Protein AF-A0A9D2LZR2-F1 (afdb_monomer)

Structure (mmCIF, N/CA/C/O backbone):
data_AF-A0A9D2LZR2-F1
#
_entry.id   AF-A0A9D2LZR2-F1
#
loop_
_atom_site.group_PDB
_atom_site.id
_atom_site.type_symbol
_atom_site.label_atom_id
_atom_site.label_alt_id
_atom_site.label_comp_id
_atom_site.label_asym_id
_atom_site.label_entity_id
_atom_site.label_seq_id
_atom_site.pdbx_PDB_ins_code
_atom_site.Cartn_x
_atom_site.Cartn_y
_atom_site.Cartn_z
_atom_site.occupancy
_atom_site.B_iso_or_equiv
_atom_site.auth_seq_id
_atom_site.auth_comp_id
_atom_site.auth_asym_id
_atom_site.auth_atom_id
_atom_site.pdbx_PDB_model_num
ATOM 1 N N . MET A 1 1 ? 10.235 -16.425 -0.864 1.00 53.97 1 MET A N 1
ATOM 2 C CA . MET A 1 1 ? 10.894 -15.472 0.064 1.00 53.97 1 MET A CA 1
ATOM 3 C C . MET A 1 1 ? 10.097 -14.169 0.087 1.00 53.97 1 MET A C 1
ATOM 5 O O . MET A 1 1 ? 9.941 -13.569 -0.967 1.00 53.97 1 MET A O 1
ATOM 9 N N . ASN A 1 2 ? 9.583 -13.725 1.233 1.00 75.75 2 ASN A N 1
ATOM 10 C CA . ASN A 1 2 ? 8.953 -12.409 1.399 1.00 75.75 2 ASN A CA 1
ATOM 11 C C . ASN A 1 2 ? 9.960 -11.396 1.968 1.00 75.75 2 ASN A C 1
ATOM 13 O O . ASN A 1 2 ? 10.832 -11.755 2.759 1.00 75.75 2 ASN A O 1
ATOM 17 N N . LYS A 1 3 ? 9.854 -10.128 1.555 1.00 82.00 3 LYS A N 1
ATOM 18 C CA . LYS A 1 3 ? 10.722 -9.040 2.024 1.00 82.00 3 LYS A CA 1
ATOM 19 C C . LYS A 1 3 ? 9.882 -7.962 2.703 1.00 82.00 3 LYS A C 1
ATOM 21 O O . LYS A 1 3 ? 8.924 -7.476 2.113 1.00 82.00 3 LYS A O 1
ATOM 26 N N . THR A 1 4 ? 10.255 -7.586 3.923 1.00 84.94 4 THR A N 1
ATOM 27 C CA . THR A 1 4 ? 9.566 -6.541 4.696 1.00 84.94 4 THR A CA 1
ATOM 28 C C . THR A 1 4 ? 10.084 -5.158 4.311 1.00 84.94 4 THR A C 1
ATOM 30 O O . THR A 1 4 ? 11.296 -4.950 4.220 1.00 84.94 4 THR A O 1
ATOM 33 N N . ILE A 1 5 ? 9.169 -4.209 4.099 1.00 84.50 5 ILE A N 1
ATOM 34 C CA . ILE A 1 5 ? 9.477 -2.803 3.815 1.00 84.50 5 ILE A CA 1
ATOM 35 C C . ILE A 1 5 ? 9.046 -1.971 5.027 1.00 84.50 5 ILE A C 1
ATOM 37 O O . ILE A 1 5 ? 7.871 -1.968 5.381 1.00 84.50 5 ILE A O 1
ATOM 41 N N . THR A 1 6 ? 9.987 -1.257 5.645 1.00 88.06 6 THR A N 1
ATOM 42 C CA . THR A 1 6 ? 9.712 -0.328 6.754 1.00 88.06 6 THR A CA 1
ATOM 43 C C . THR A 1 6 ? 9.736 1.104 6.233 1.00 88.06 6 THR A C 1
ATOM 45 O O . THR A 1 6 ? 10.650 1.480 5.501 1.00 88.06 6 THR A O 1
ATOM 48 N N . LEU A 1 7 ? 8.734 1.903 6.601 1.00 87.06 7 LEU A N 1
ATOM 49 C CA . LEU A 1 7 ? 8.553 3.279 6.139 1.00 87.06 7 LEU A CA 1
ATOM 50 C C . LEU A 1 7 ? 8.308 4.185 7.347 1.00 87.06 7 LEU A C 1
ATOM 52 O O . LEU A 1 7 ? 7.523 3.841 8.228 1.00 87.06 7 LEU A O 1
ATOM 56 N N . GLU A 1 8 ? 8.935 5.357 7.369 1.00 90.69 8 GLU A N 1
ATOM 57 C CA . GLU A 1 8 ? 8.642 6.384 8.369 1.00 90.69 8 GLU A CA 1
ATOM 58 C C . GLU A 1 8 ? 7.512 7.283 7.863 1.00 90.69 8 GL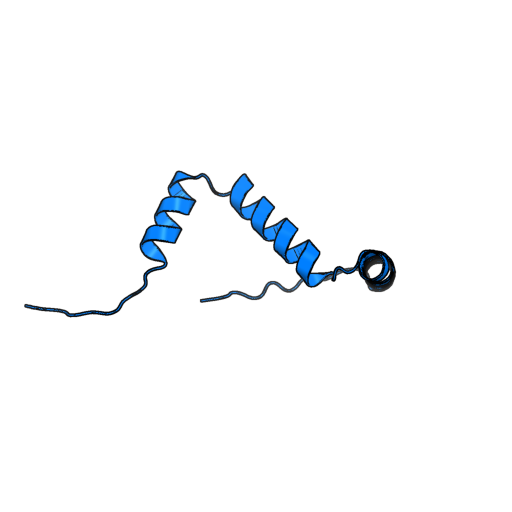U A C 1
ATOM 60 O O . GLU A 1 8 ? 7.613 7.908 6.804 1.00 90.69 8 GLU A O 1
ATOM 65 N N . PHE A 1 9 ? 6.416 7.349 8.619 1.00 89.31 9 PHE A N 1
ATOM 66 C CA . PHE A 1 9 ? 5.260 8.176 8.288 1.00 89.31 9 PHE A CA 1
ATOM 67 C C . PHE A 1 9 ? 4.842 9.019 9.499 1.00 89.31 9 PHE A C 1
ATOM 69 O O . PHE A 1 9 ? 4.928 8.538 10.629 1.00 89.31 9 PHE A O 1
ATOM 76 N N . PRO A 1 10 ? 4.373 10.268 9.311 1.00 95.56 10 PRO A N 1
ATOM 77 C CA . PRO A 1 10 ? 4.005 11.123 10.434 1.00 95.56 10 PRO A CA 1
ATOM 78 C C . PRO A 1 10 ? 2.852 10.521 11.239 1.00 95.56 10 PRO A C 1
ATOM 80 O O . PRO A 1 10 ? 1.763 10.333 10.695 1.00 95.56 10 PRO A O 1
ATOM 83 N N . GLU A 1 11 ? 3.068 10.305 12.537 1.00 92.19 11 GLU A N 1
ATOM 84 C CA . GLU A 1 11 ? 2.119 9.647 13.449 1.00 92.19 11 GLU A CA 1
ATOM 85 C C . GLU A 1 11 ? 0.701 10.222 13.340 1.00 92.19 11 GLU A C 1
ATOM 87 O O . GLU A 1 11 ? -0.231 9.505 12.993 1.00 92.19 11 GLU A O 1
ATOM 92 N N . LYS A 1 12 ? 0.547 11.546 13.469 1.00 94.69 12 LYS A N 1
ATOM 93 C CA . LYS A 1 12 ? -0.767 12.209 13.366 1.00 94.69 12 LYS A CA 1
ATOM 94 C C . LYS A 1 12 ? -1.491 11.951 12.041 1.00 94.69 12 LYS A C 1
ATOM 96 O O . LYS A 1 12 ? -2.718 11.912 11.994 1.00 94.69 12 LYS A O 1
ATOM 101 N N . LYS A 1 13 ? -0.743 11.820 10.940 1.00 93.88 13 LYS A N 1
ATOM 102 C CA . LYS A 1 13 ? -1.325 11.496 9.631 1.00 93.88 13 LYS A CA 1
ATOM 103 C C . LYS A 1 13 ? -1.678 10.014 9.551 1.00 93.88 13 LYS A C 1
ATOM 105 O O . LYS A 1 13 ? -2.709 9.691 8.971 1.00 93.88 13 LYS A O 1
ATOM 110 N N . LEU A 1 14 ? -0.850 9.143 10.128 1.00 93.38 14 LEU A N 1
ATOM 111 C CA . LEU A 1 14 ? -1.095 7.706 10.210 1.00 93.38 14 LEU A CA 1
ATOM 112 C C . LEU A 1 14 ? -2.357 7.405 11.025 1.00 93.38 14 LEU A C 1
ATOM 114 O O . LEU A 1 14 ? -3.192 6.619 10.591 1.00 93.38 14 LEU A O 1
ATOM 118 N N . GLU A 1 15 ? -2.534 8.072 12.164 1.00 93.62 15 GLU A N 1
ATOM 119 C CA . GLU A 1 15 ? -3.724 7.942 13.006 1.00 93.62 15 GLU A CA 1
ATOM 120 C C . GLU A 1 15 ? -4.990 8.372 12.266 1.00 93.62 15 GLU A C 1
ATOM 122 O O . GLU A 1 15 ? -5.982 7.639 12.252 1.00 93.62 15 GLU A O 1
ATOM 127 N N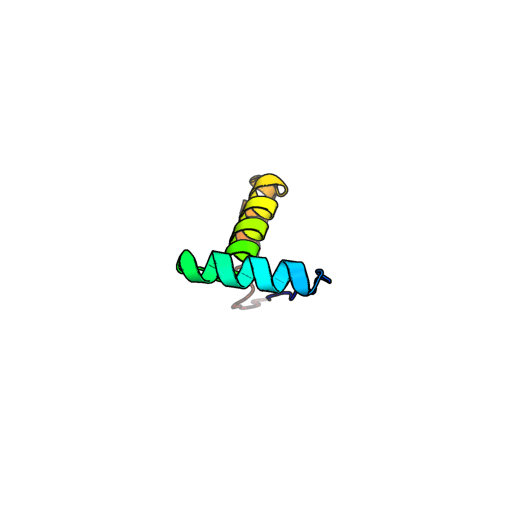 . ALA A 1 16 ? -4.949 9.530 11.599 1.00 95.50 16 ALA A N 1
ATOM 128 C CA . ALA A 1 16 ? -6.060 9.987 10.775 1.00 95.50 16 ALA A CA 1
ATOM 129 C C . ALA A 1 16 ? -6.375 8.962 9.676 1.00 95.50 16 ALA A C 1
ATOM 131 O O . ALA A 1 16 ? -7.521 8.536 9.541 1.00 95.50 16 ALA A O 1
ATOM 132 N N . LEU A 1 17 ? -5.357 8.515 8.935 1.00 93.75 17 LEU A N 1
ATOM 133 C CA . LEU A 1 17 ? -5.491 7.506 7.887 1.00 93.75 17 LEU A CA 1
ATOM 134 C C . LEU A 1 17 ? -6.147 6.226 8.432 1.00 93.75 17 LEU A C 1
ATOM 136 O O . LEU A 1 17 ? -7.174 5.808 7.906 1.00 93.75 17 LEU A O 1
ATOM 140 N N . SER A 1 18 ? -5.619 5.664 9.522 1.00 92.50 18 SER A N 1
ATOM 141 C CA . SER A 1 18 ? -6.153 4.471 10.195 1.00 92.50 18 SER A CA 1
ATOM 142 C C . SER A 1 18 ? -7.630 4.637 10.554 1.00 92.50 18 SER A C 1
ATOM 144 O O . SER A 1 18 ? -8.455 3.772 10.257 1.00 92.50 18 SER A O 1
ATOM 146 N N . 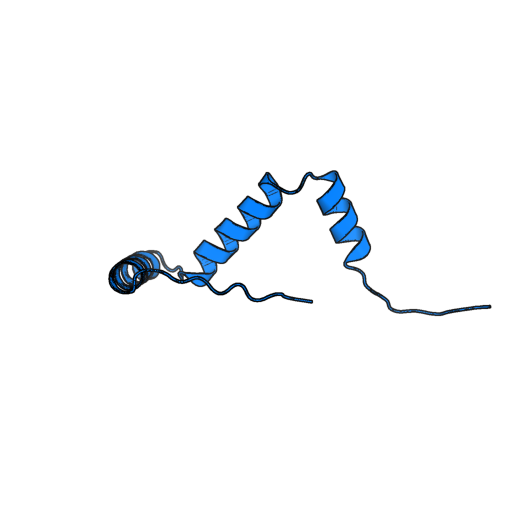HIS A 1 19 ? -7.994 5.791 11.121 1.00 94.75 19 HIS A N 1
ATOM 147 C CA . HIS A 1 19 ? -9.372 6.083 11.498 1.00 94.75 19 HIS A CA 1
ATOM 148 C C . HIS A 1 19 ? -10.316 6.095 10.288 1.00 94.75 19 HIS A C 1
ATOM 150 O O . HIS A 1 19 ? -11.406 5.528 10.349 1.00 94.75 19 HIS A O 1
ATOM 156 N N . PHE A 1 20 ? -9.915 6.716 9.176 1.00 94.44 20 PHE A N 1
ATOM 157 C CA . PHE A 1 20 ? -10.728 6.748 7.958 1.00 94.44 20 PHE A CA 1
ATOM 158 C C . PHE A 1 20 ? -1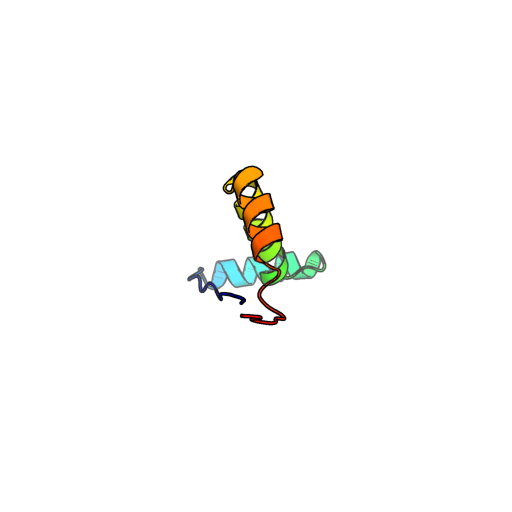0.802 5.389 7.255 1.00 94.44 20 PHE A C 1
ATOM 160 O O . PHE A 1 20 ? -11.862 5.042 6.736 1.00 94.44 20 PHE A O 1
ATOM 167 N N . LEU A 1 21 ? -9.715 4.617 7.254 1.00 94.25 21 LEU A N 1
ATOM 168 C CA . LEU A 1 21 ? -9.672 3.278 6.662 1.00 94.25 21 LEU A CA 1
ATOM 169 C C . LEU A 1 21 ? -10.538 2.284 7.437 1.00 94.25 21 LEU A C 1
ATOM 171 O O . LEU A 1 21 ? -11.309 1.549 6.826 1.00 94.25 21 LEU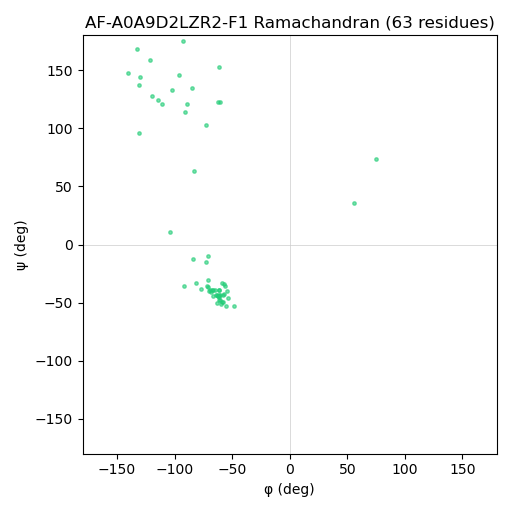 A O 1
ATOM 175 N N . LYS A 1 22 ? -10.546 2.364 8.772 1.00 92.38 22 LYS A N 1
ATOM 176 C CA . LYS A 1 22 ? -11.441 1.557 9.611 1.00 92.38 22 LYS A CA 1
ATOM 177 C C . LYS A 1 22 ? -12.921 1.795 9.294 1.00 92.38 22 LYS A C 1
ATOM 179 O O . LYS A 1 22 ? -13.717 0.871 9.371 1.00 92.38 22 LYS A O 1
ATOM 184 N N . LYS A 1 23 ? -13.299 3.020 8.907 1.00 93.31 23 LYS A N 1
ATOM 185 C CA . LYS A 1 23 ? -14.676 3.348 8.476 1.00 93.31 23 LYS A CA 1
ATOM 186 C C . LYS A 1 23 ? -15.030 2.782 7.097 1.00 93.31 23 LYS A C 1
ATOM 188 O O . LYS A 1 23 ? -16.200 2.789 6.735 1.00 93.31 23 LYS A O 1
ATOM 193 N N . LYS A 1 24 ? -14.028 2.361 6.326 1.00 91.62 24 LYS A N 1
ATOM 194 C CA . LYS A 1 24 ? -14.152 1.738 5.006 1.00 91.62 24 LYS A CA 1
ATOM 195 C C . LYS A 1 24 ? -13.932 0.219 5.051 1.00 91.62 24 LYS A C 1
ATOM 197 O O . LYS A 1 24 ? -13.768 -0.373 3.992 1.00 91.62 24 LYS A O 1
ATOM 202 N N . ASP A 1 25 ? -13.890 -0.383 6.243 1.00 92.69 25 ASP A N 1
ATOM 203 C CA . ASP A 1 25 ? -13.594 -1.812 6.430 1.00 92.69 25 ASP A CA 1
ATOM 204 C C . ASP A 1 25 ? -12.256 -2.253 5.799 1.00 92.69 25 ASP A C 1
ATOM 206 O O . ASP A 1 25 ? -12.111 -3.361 5.292 1.00 92.69 25 ASP A O 1
ATOM 210 N N . THR A 1 26 ? -11.247 -1.378 5.834 1.00 94.00 26 THR A N 1
ATOM 211 C CA . THR A 1 26 ? -9.892 -1.679 5.345 1.00 94.00 26 THR A CA 1
ATOM 212 C C . THR A 1 26 ? -8.829 -1.250 6.363 1.00 94.00 26 THR A C 1
ATOM 214 O O . THR A 1 26 ? -9.114 -0.561 7.350 1.00 94.00 26 THR A O 1
ATOM 217 N N . THR A 1 27 ? -7.587 -1.680 6.150 1.00 93.00 27 THR A N 1
ATOM 218 C CA . THR A 1 27 ? -6.430 -1.381 7.001 1.00 93.00 27 THR A CA 1
ATOM 219 C C . THR A 1 27 ? -5.339 -0.682 6.202 1.00 93.00 27 THR A C 1
ATOM 221 O O . THR A 1 27 ? -5.283 -0.765 4.977 1.00 93.00 27 THR A O 1
ATOM 224 N N . ILE A 1 28 ? -4.446 0.019 6.906 1.00 91.19 28 ILE A N 1
ATOM 225 C CA . ILE A 1 28 ? -3.301 0.691 6.273 1.00 91.19 28 ILE A CA 1
ATOM 226 C C . ILE A 1 28 ? -2.447 -0.321 5.509 1.00 91.19 28 ILE A C 1
ATOM 228 O O . ILE A 1 28 ? -2.043 -0.053 4.385 1.00 91.19 28 ILE A O 1
ATOM 232 N N . GLU A 1 29 ? -2.205 -1.485 6.108 1.00 89.88 29 GLU A N 1
ATOM 233 C CA . GLU A 1 29 ? -1.424 -2.557 5.494 1.00 89.88 29 GLU A CA 1
ATOM 234 C C . GLU A 1 29 ? -2.073 -3.056 4.204 1.00 89.88 29 GLU A C 1
ATOM 236 O O . GLU A 1 29 ? -1.381 -3.154 3.200 1.00 89.88 29 GLU A O 1
ATOM 241 N N . ALA A 1 30 ? -3.391 -3.284 4.191 1.00 91.19 30 ALA A N 1
ATOM 242 C CA . ALA A 1 30 ? -4.099 -3.739 2.996 1.00 91.19 30 ALA A CA 1
ATOM 243 C C . ALA A 1 30 ? -4.050 -2.708 1.856 1.00 91.19 30 ALA A C 1
ATOM 245 O O . ALA A 1 30 ? -3.786 -3.062 0.707 1.00 91.19 30 ALA A O 1
ATOM 246 N N . GLU A 1 31 ? -4.248 -1.422 2.161 1.00 92.12 31 GLU A N 1
ATOM 247 C CA . GLU A 1 31 ? -4.148 -0.362 1.150 1.00 92.12 31 GLU A CA 1
ATOM 248 C C . GLU A 1 31 ? -2.717 -0.200 0.621 1.00 92.12 31 GLU A C 1
ATOM 250 O O . GLU A 1 31 ? -2.520 0.030 -0.573 1.00 92.12 31 GLU A O 1
ATOM 255 N N . LEU A 1 32 ? -1.711 -0.310 1.495 1.00 91.94 32 LEU A N 1
ATOM 256 C CA . LEU A 1 32 ? -0.305 -0.248 1.099 1.00 91.94 32 LEU A CA 1
ATOM 257 C C . LEU A 1 32 ? 0.097 -1.465 0.269 1.00 91.94 32 LEU A C 1
ATOM 259 O O . LEU A 1 32 ? 0.797 -1.292 -0.725 1.00 91.94 32 LEU A O 1
ATOM 263 N N . ASP A 1 33 ? -0.364 -2.659 0.631 1.00 90.25 33 ASP A N 1
ATOM 264 C CA . ASP A 1 33 ? -0.141 -3.890 -0.127 1.00 90.25 33 ASP A CA 1
ATOM 265 C C . ASP A 1 33 ? -0.735 -3.769 -1.535 1.00 90.25 33 ASP A C 1
ATOM 267 O O . ASP A 1 33 ? -0.035 -3.947 -2.533 1.00 90.25 33 ASP A O 1
ATOM 271 N N . TYR A 1 34 ? -1.980 -3.294 -1.633 1.00 91.75 34 TYR A N 1
ATOM 272 C CA . TYR A 1 34 ? -2.628 -3.027 -2.914 1.00 91.75 34 TYR A CA 1
ATOM 273 C C . TYR A 1 34 ? -1.878 -1.982 -3.753 1.00 91.75 34 TYR A C 1
ATOM 275 O O . TYR A 1 34 ? -1.690 -2.143 -4.964 1.00 91.75 34 TYR A O 1
ATOM 283 N N . ALA A 1 35 ? -1.428 -0.896 -3.121 1.00 91.50 35 ALA A N 1
ATOM 284 C CA . ALA A 1 35 ? -0.652 0.141 -3.789 1.00 91.50 35 ALA A CA 1
ATOM 285 C C . ALA A 1 35 ? 0.711 -0.383 -4.271 1.00 91.50 35 ALA A C 1
ATOM 287 O O . ALA A 1 35 ? 1.138 -0.037 -5.376 1.00 91.50 35 ALA A O 1
ATOM 288 N N . LEU A 1 36 ? 1.374 -1.227 -3.478 1.00 91.00 36 LEU A N 1
ATOM 289 C CA . LEU A 1 36 ? 2.639 -1.872 -3.825 1.00 91.00 36 LEU A CA 1
ATOM 290 C C . LEU A 1 36 ? 2.467 -2.853 -4.984 1.00 91.00 36 LEU A C 1
ATOM 292 O O . LEU A 1 36 ? 3.256 -2.797 -5.926 1.00 91.00 36 LEU A O 1
ATOM 296 N N . ALA A 1 37 ? 1.423 -3.683 -4.969 1.00 89.25 37 ALA A N 1
ATOM 297 C CA . ALA A 1 37 ? 1.101 -4.596 -6.063 1.00 89.25 37 ALA A CA 1
ATOM 298 C C . ALA A 1 37 ? 0.890 -3.830 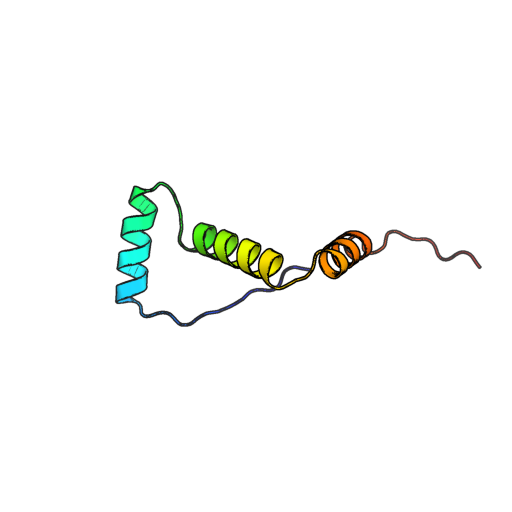-7.376 1.00 89.25 37 ALA A C 1
ATOM 300 O O . ALA A 1 37 ? 1.557 -4.103 -8.375 1.00 89.25 37 ALA A O 1
ATOM 301 N N . ARG A 1 38 ? 0.072 -2.769 -7.356 1.00 92.50 38 ARG A N 1
ATOM 302 C CA . ARG A 1 38 ? -0.117 -1.911 -8.536 1.00 92.50 38 ARG A CA 1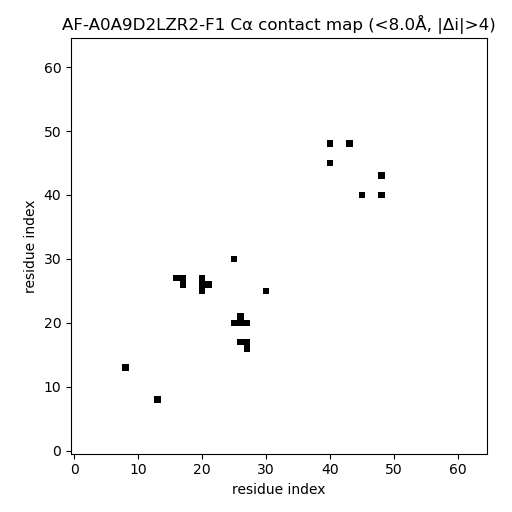
ATOM 303 C C . ARG A 1 38 ? 1.167 -1.229 -8.994 1.00 92.50 38 ARG A C 1
ATOM 305 O O . ARG A 1 38 ? 1.379 -1.064 -10.196 1.00 92.50 38 ARG A O 1
ATOM 312 N N . LEU A 1 39 ? 2.004 -0.774 -8.061 1.00 91.44 39 LEU A N 1
ATOM 313 C CA . LEU A 1 39 ? 3.291 -0.161 -8.387 1.00 91.44 39 LEU A CA 1
ATOM 314 C C . LEU A 1 39 ? 4.209 -1.175 -9.073 1.00 91.44 39 LEU A C 1
ATOM 316 O O . LEU A 1 39 ? 4.837 -0.835 -10.077 1.00 91.44 39 LEU A O 1
ATOM 320 N N . TYR A 1 40 ? 4.253 -2.405 -8.564 1.00 88.06 40 TYR A N 1
ATOM 321 C CA . TYR A 1 40 ? 4.980 -3.512 -9.167 1.00 88.06 40 TYR A CA 1
ATOM 322 C C . TYR A 1 40 ? 4.472 -3.794 -10.581 1.00 88.06 40 TYR A C 1
ATOM 324 O O . TYR A 1 40 ? 5.261 -3.747 -11.515 1.00 88.06 40 TYR A 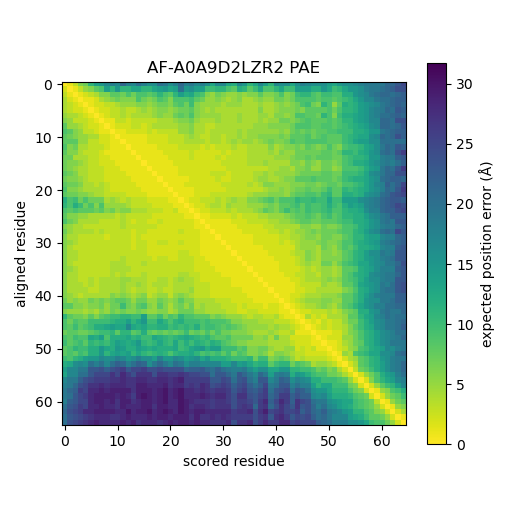O 1
ATOM 332 N N . GLU A 1 41 ? 3.168 -3.961 -10.792 1.00 88.75 41 GLU A N 1
ATOM 333 C CA . GLU A 1 41 ? 2.615 -4.209 -12.129 1.00 88.75 41 GLU A CA 1
ATOM 334 C C . GLU A 1 41 ? 2.893 -3.062 -13.110 1.00 88.75 41 GLU A C 1
ATOM 336 O O . GLU A 1 41 ? 3.200 -3.287 -14.279 1.00 88.75 41 GLU A O 1
ATOM 341 N N . LYS A 1 42 ? 2.811 -1.812 -12.649 1.00 91.06 42 LYS A N 1
ATOM 342 C CA . LYS A 1 42 ? 3.060 -0.643 -13.499 1.00 91.06 42 LYS A CA 1
ATOM 343 C C . LYS A 1 42 ? 4.538 -0.475 -13.856 1.00 91.06 42 LYS A C 1
ATOM 345 O O . LYS A 1 42 ? 4.845 0.013 -14.941 1.00 91.06 42 LYS A O 1
ATOM 350 N N . THR A 1 43 ? 5.437 -0.808 -12.933 1.00 90.81 43 THR A N 1
ATOM 351 C CA . THR A 1 43 ? 6.882 -0.559 -13.075 1.00 90.81 43 THR A CA 1
ATOM 352 C C . THR A 1 43 ? 7.598 -1.753 -13.690 1.00 90.81 43 THR A C 1
ATOM 354 O O . THR A 1 43 ? 8.539 -1.578 -14.460 1.00 90.81 43 THR A O 1
ATOM 357 N N . VAL A 1 44 ? 7.151 -2.965 -13.365 1.00 89.81 44 VAL A N 1
ATOM 358 C CA . VAL A 1 44 ? 7.726 -4.209 -13.859 1.00 89.81 44 VAL A CA 1
ATOM 359 C C . VAL A 1 44 ? 7.000 -4.605 -15.145 1.00 89.81 44 VAL A C 1
ATOM 361 O O . VAL A 1 44 ? 5.797 -4.899 -15.115 1.00 89.81 44 VAL A O 1
ATOM 364 N N . PRO A 1 45 ? 7.701 -4.604 -16.292 1.00 89.12 45 PRO A N 1
ATOM 365 C CA . PRO A 1 45 ? 7.104 -4.988 -17.561 1.00 89.12 45 PRO A CA 1
ATOM 366 C C . PRO A 1 45 ? 6.624 -6.446 -17.515 1.00 89.12 45 PRO A C 1
ATOM 368 O O . PRO A 1 45 ? 7.196 -7.252 -16.774 1.00 89.12 45 PRO A O 1
ATOM 371 N N . PRO A 1 46 ? 5.603 -6.802 -18.315 1.00 81.56 46 PRO A N 1
ATOM 372 C CA . PRO A 1 46 ? 5.020 -8.144 -18.316 1.00 81.56 46 PRO A CA 1
ATOM 373 C C . PRO A 1 46 ? 6.080 -9.225 -18.544 1.00 81.56 46 PRO A C 1
ATOM 375 O O . PRO A 1 46 ? 6.127 -10.176 -17.783 1.00 81.56 46 PRO A O 1
ATOM 378 N N . THR A 1 47 ? 7.042 -8.990 -19.441 1.00 81.50 47 THR A N 1
ATOM 379 C CA . THR A 1 47 ? 8.148 -9.920 -19.721 1.00 81.50 47 THR A CA 1
ATOM 380 C C . THR A 1 47 ? 8.972 -10.286 -18.483 1.00 81.50 47 THR A C 1
ATOM 382 O O . THR A 1 47 ? 9.438 -11.413 -18.360 1.00 81.50 47 THR A O 1
ATOM 385 N N . VAL A 1 48 ? 9.166 -9.344 -17.553 1.00 84.62 48 VAL A N 1
ATOM 386 C CA . VAL A 1 48 ? 9.894 -9.607 -16.302 1.00 84.62 48 VAL A CA 1
ATOM 387 C C . VAL A 1 48 ? 8.978 -10.266 -15.270 1.00 84.62 48 VAL A C 1
ATOM 389 O O . VAL A 1 48 ? 9.445 -11.108 -14.514 1.00 84.62 48 VAL A O 1
ATOM 392 N N . ARG A 1 49 ? 7.680 -9.935 -15.249 1.00 84.38 49 ARG A N 1
ATOM 393 C CA . ARG A 1 49 ? 6.692 -10.613 -14.392 1.00 84.38 49 ARG A CA 1
ATOM 394 C C . ARG A 1 49 ? 6.543 -12.082 -14.755 1.00 84.38 49 ARG A C 1
ATOM 396 O O . ARG A 1 49 ? 6.713 -12.916 -13.880 1.00 84.38 49 ARG A O 1
ATOM 403 N N . GLU A 1 50 ? 6.349 -12.371 -16.037 1.00 80.81 50 GLU A N 1
ATOM 404 C CA . GLU A 1 50 ? 6.267 -13.731 -16.568 1.00 80.81 50 GLU A CA 1
ATOM 405 C C . GLU A 1 50 ? 7.535 -14.524 -16.231 1.00 80.81 50 GLU A C 1
ATOM 407 O O . GLU A 1 50 ? 7.451 -15.654 -15.764 1.00 80.81 50 GLU A O 1
ATOM 412 N N . PHE A 1 51 ? 8.716 -13.906 -16.365 1.00 82.06 51 PHE A N 1
ATOM 413 C CA . PHE A 1 51 ? 9.973 -14.533 -15.958 1.00 82.06 51 PHE A CA 1
ATOM 414 C C . PHE A 1 51 ? 10.019 -14.842 -14.453 1.00 82.06 51 PHE A C 1
ATOM 416 O O . PHE A 1 51 ? 10.458 -15.922 -14.073 1.00 82.06 51 PHE A O 1
ATOM 423 N N . LEU A 1 52 ? 9.570 -13.917 -13.597 1.00 81.12 52 LEU A N 1
ATOM 424 C CA . LEU A 1 52 ? 9.541 -14.085 -12.137 1.00 81.12 52 LEU A CA 1
ATOM 425 C C . LEU A 1 52 ? 8.481 -15.095 -11.667 1.00 81.12 52 LEU A C 1
ATOM 427 O O . LEU A 1 52 ? 8.688 -15.747 -10.649 1.00 81.12 52 LEU A O 1
ATOM 431 N N . GLU A 1 53 ? 7.368 -15.238 -12.386 1.00 70.38 53 GLU A N 1
ATOM 432 C CA . GLU A 1 53 ? 6.363 -16.282 -12.147 1.00 70.38 53 GLU A CA 1
ATOM 433 C C . GLU A 1 53 ? 6.910 -17.666 -12.528 1.00 70.38 53 GLU A C 1
ATOM 435 O O . GLU A 1 53 ? 6.730 -18.623 -11.775 1.00 70.38 53 GLU A O 1
ATOM 440 N N . ASP A 1 54 ? 7.660 -17.752 -13.629 1.00 62.75 54 ASP A N 1
ATOM 441 C CA . ASP A 1 54 ? 8.317 -18.983 -14.085 1.00 62.75 54 ASP A CA 1
ATOM 442 C C . ASP A 1 54 ? 9.470 -19.403 -13.147 1.00 62.75 54 ASP A C 1
ATOM 444 O O . ASP A 1 54 ? 9.599 -20.573 -12.790 1.00 62.75 54 ASP A O 1
ATOM 448 N N . THR A 1 55 ? 10.249 -18.439 -12.632 1.00 58.78 55 THR A N 1
ATOM 449 C CA . THR A 1 55 ? 11.324 -18.693 -11.645 1.00 58.78 55 THR A CA 1
ATOM 450 C C . THR A 1 55 ? 10.855 -18.773 -10.188 1.00 58.78 55 THR A C 1
ATOM 452 O O . THR A 1 55 ? 11.608 -19.238 -9.337 1.00 58.78 55 THR A O 1
ATOM 455 N N . GLY A 1 56 ? 9.621 -18.373 -9.870 1.00 50.84 56 GLY A N 1
ATOM 456 C CA . GLY A 1 56 ? 9.030 -18.483 -8.527 1.00 50.84 56 GLY A CA 1
ATOM 457 C C . GLY A 1 56 ? 8.684 -19.916 -8.104 1.00 50.84 56 GLY A C 1
ATOM 458 O O . GLY A 1 56 ? 8.390 -20.155 -6.931 1.00 50.84 56 GLY A O 1
ATOM 459 N N . SER A 1 57 ? 8.763 -20.867 -9.038 1.00 50.53 57 SER A N 1
ATOM 460 C CA . SER A 1 57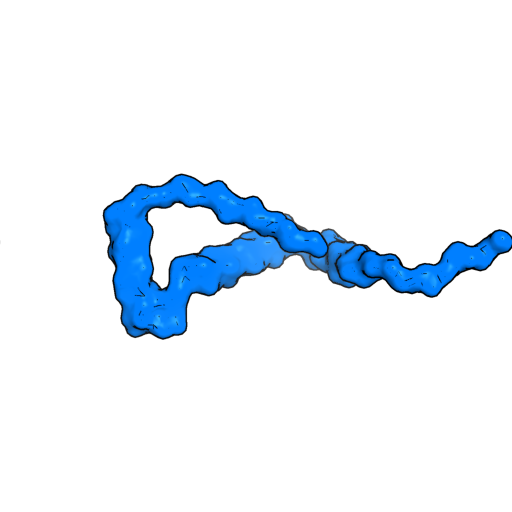 ? 8.737 -22.310 -8.786 1.00 50.53 57 SER A CA 1
ATOM 461 C C . SER A 1 57 ? 10.137 -22.804 -8.399 1.00 50.53 57 SER A C 1
ATOM 463 O O . SER A 1 57 ? 10.764 -23.573 -9.124 1.00 50.53 57 SER A O 1
ATOM 465 N N . ASP A 1 58 ? 10.675 -22.325 -7.279 1.00 54.53 58 ASP A N 1
ATOM 466 C CA . ASP A 1 58 ? 11.990 -22.767 -6.806 1.00 54.53 58 ASP A CA 1
ATOM 467 C C . ASP A 1 58 ? 11.896 -24.210 -6.259 1.00 54.53 58 ASP A C 1
ATOM 469 O O . ASP A 1 58 ? 11.382 -24.452 -5.169 1.00 54.53 58 ASP A O 1
ATOM 473 N N . GLY A 1 59 ? 12.364 -25.171 -7.060 1.00 55.88 59 GLY A N 1
ATOM 474 C CA . GLY A 1 59 ? 13.235 -26.254 -6.591 1.00 55.88 59 GLY A CA 1
ATOM 475 C C . GLY A 1 59 ? 12.650 -27.405 -5.759 1.00 55.88 59 GLY A C 1
ATOM 476 O O . GLY A 1 59 ? 13.044 -27.571 -4.607 1.00 55.88 59 GLY A O 1
ATOM 477 N N . ASP A 1 60 ? 11.895 -28.320 -6.382 1.00 46.28 60 ASP A N 1
ATOM 478 C CA . ASP A 1 60 ? 11.894 -29.738 -5.967 1.00 46.28 60 ASP A CA 1
ATOM 479 C C . ASP A 1 60 ? 12.484 -30.607 -7.097 1.00 46.28 60 ASP A C 1
ATOM 481 O O . ASP A 1 60 ? 12.112 -30.489 -8.262 1.00 46.28 60 ASP A O 1
ATOM 485 N N . SER A 1 61 ? 13.522 -31.372 -6.753 1.00 54.50 61 SER A N 1
ATOM 486 C CA . SER A 1 61 ? 14.626 -31.842 -7.621 1.00 54.50 61 SER A CA 1
ATOM 487 C C . SER A 1 61 ? 14.358 -33.239 -8.252 1.00 54.50 61 SER A C 1
ATOM 489 O O . SER A 1 61 ? 13.366 -33.865 -7.890 1.00 54.50 61 SER A O 1
ATOM 491 N N . PRO A 1 62 ? 15.205 -33.798 -9.159 1.00 52.56 62 PRO A N 1
ATOM 492 C CA . PRO A 1 62 ? 16.527 -34.309 -8.763 1.00 52.56 62 PRO A CA 1
ATOM 493 C C . PRO A 1 62 ? 17.664 -34.034 -9.768 1.00 52.56 62 PRO A C 1
ATOM 495 O O . PRO A 1 62 ? 17.492 -34.062 -10.986 1.00 52.56 62 PRO A O 1
ATOM 498 N N . GLN A 1 63 ? 18.879 -33.852 -9.239 1.00 59.78 63 GLN A N 1
ATOM 499 C CA . GLN A 1 63 ? 20.103 -34.086 -10.004 1.00 59.78 63 GLN A CA 1
ATOM 500 C C . GLN A 1 63 ? 20.135 -35.553 -10.445 1.00 59.78 63 GLN A C 1
ATOM 502 O O . GLN A 1 63 ? 20.115 -36.448 -9.603 1.00 59.78 63 GLN A O 1
ATOM 507 N N . ASN A 1 64 ? 20.227 -35.795 -11.751 1.00 46.38 64 ASN A N 1
ATOM 508 C CA . ASN A 1 64 ? 20.576 -37.103 -12.284 1.00 46.38 64 ASN A CA 1
ATOM 509 C C . ASN A 1 64 ? 21.693 -36.945 -13.319 1.00 46.38 64 ASN A C 1
ATOM 511 O O . ASN A 1 64 ? 21.421 -36.678 -14.489 1.00 46.38 64 ASN A O 1
ATOM 515 N N . PHE A 1 65 ? 22.930 -37.133 -12.865 1.00 50.62 65 PHE A N 1
ATOM 516 C CA . PHE A 1 65 ? 24.046 -37.591 -13.686 1.00 50.62 65 PHE A CA 1
ATOM 517 C C . PHE A 1 65 ? 24.762 -38.709 -12.938 1.00 50.62 65 PHE A C 1
ATOM 519 O O . PHE A 1 65 ? 25.021 -38.518 -11.728 1.00 50.62 65 PHE A O 1
#

Mean predicted aligned error: 9.48 Å

Solvent-accessible surface area (backbone atoms only — not comparable to full-atom values): 4263 Å² total; per-residue (Å²): 140,88,82,89,85,87,81,93,70,62,62,75,58,51,53,52,48,43,57,58,30,54,78,67,81,45,46,66,66,58,55,48,51,54,51,48,52,52,49,47,60,74,71,45,53,66,74,56,50,57,49,49,60,66,60,66,67,75,80,85,84,79,93,84,130

pLDDT: mean 82.2, std 15.17, range [46.28, 95.56]

Secondary structure (DSSP, 8-state):
----------HHHHHHHHHHHHTTT--HHHHHHHHHHHHHHHHS-HHHHHHHHHHTS--------

Sequence (65 aa):
MNKTITLEFPEKKLEALSHFLKKKDTTIEAELDYALARLYEKTVPPTVREFLEDTGSDGDSPQNF

Foldseek 3Di:
DDDDDDDDDDPVVQVVVQVVQVVVVHGPVRVVVVVVVVVCPVVPDVVRVVVCVVPVPPDDDDDDD

Organism: NCBI:txid2838416

Radius of gyration: 18.14 Å; Cα contacts (8 Å, |Δi|>4): 12; chains: 1; bounding box: 39×50×33 Å

InterPro domains:
  IPR046085 Protein of unknown function DUF6103 [PF19598] (3-54)